Protein AF-A0A7S6S537-F1 (afdb_monomer_lite)

pLDDT: mean 86.99, std 14.34, range [45.34, 98.25]

Radius of gyration: 22.23 Å; chains: 1; bounding box: 44×42×76 Å

Secondary structure (DSSP, 8-state):
----PPPTT-HHHHHHHHHHHHHHHHHHHHHHHTHHHHHHHHHHHH----HHHHHHHHHHHHHHHHHHHHHHHHTTTHHHHHHHHHHHHHHHHHHHHHHHH-TTS-SS-S-SSS-GGGHHHH-SHHHHHHHHHHHHHHHHHHHHHHHHHHHHHHHHHHHHHHHH-TT-------

Structure (mmCIF, N/CA/C/O backbone):
data_AF-A0A7S6S537-F1
#
_entry.id   AF-A0A7S6S537-F1
#
loop_
_atom_site.group_PDB
_atom_site.id
_atom_site.type_symbol
_atom_site.label_atom_id
_atom_site.label_alt_id
_atom_site.label_comp_id
_atom_site.label_asym_id
_atom_site.label_entity_id
_atom_site.label_seq_id
_atom_site.pdbx_PDB_ins_code
_atom_site.Cartn_x
_atom_site.Cartn_y
_atom_site.Cartn_z
_atom_site.occupancy
_atom_site.B_iso_or_equiv
_atom_site.auth_seq_id
_atom_site.auth_comp_id
_atom_site.auth_asym_id
_atom_site.auth_atom_id
_atom_site.pdbx_PDB_model_num
ATOM 1 N N . MET A 1 1 ? -0.652 -0.626 25.434 1.00 45.34 1 MET A N 1
ATOM 2 C CA . MET A 1 1 ? -1.350 -0.276 24.177 1.00 45.34 1 MET A CA 1
ATOM 3 C C . MET A 1 1 ? -2.641 -1.078 24.130 1.00 45.34 1 MET A C 1
ATOM 5 O O . MET A 1 1 ? -2.581 -2.272 23.880 1.00 45.34 1 MET A O 1
ATOM 9 N N . HIS A 1 2 ? -3.787 -0.474 24.449 1.00 46.62 2 HIS A N 1
ATOM 10 C CA . HIS A 1 2 ? -5.070 -1.168 24.318 1.00 46.62 2 HIS A CA 1
ATOM 11 C C . HIS A 1 2 ? -5.365 -1.379 22.831 1.00 46.62 2 HIS A C 1
ATOM 13 O O . HIS A 1 2 ? -5.487 -0.414 22.074 1.00 46.62 2 HIS A O 1
ATOM 19 N N . HIS A 1 3 ? -5.431 -2.641 22.403 1.00 48.91 3 HIS A N 1
ATOM 20 C CA . HIS A 1 3 ? -5.932 -3.020 21.089 1.00 48.91 3 HIS A CA 1
ATOM 21 C C . HIS A 1 3 ? -7.423 -2.681 21.039 1.00 48.91 3 HIS A C 1
ATOM 23 O O . HIS A 1 3 ? -8.268 -3.516 21.346 1.00 48.91 3 HIS A O 1
ATOM 29 N N . ALA A 1 4 ? -7.749 -1.438 20.682 1.00 51.81 4 ALA A N 1
ATOM 30 C CA . ALA A 1 4 ? -9.099 -1.045 20.308 1.00 51.81 4 ALA A CA 1
ATOM 31 C C . ALA A 1 4 ? -9.429 -1.731 18.975 1.00 51.81 4 ALA A C 1
ATOM 33 O O . ALA A 1 4 ? -9.308 -1.141 17.898 1.00 51.81 4 ALA A O 1
ATOM 34 N N . ALA A 1 5 ? -9.752 -3.023 19.047 1.00 55.06 5 ALA A N 1
ATOM 35 C CA . ALA A 1 5 ? -10.401 -3.731 17.965 1.00 55.06 5 ALA A CA 1
ATOM 36 C C . ALA A 1 5 ? -11.671 -2.940 17.636 1.00 55.06 5 ALA A C 1
ATOM 38 O O . ALA A 1 5 ? -12.461 -2.638 18.531 1.00 55.06 5 ALA A O 1
ATOM 39 N N . LEU A 1 6 ? -11.833 -2.541 16.372 1.00 56.31 6 LEU A N 1
ATOM 40 C CA . LEU A 1 6 ? -13.059 -1.889 15.922 1.00 56.31 6 LEU A CA 1
ATOM 41 C C . LEU A 1 6 ? -14.236 -2.757 16.372 1.00 56.31 6 LEU A C 1
ATOM 43 O O . LEU A 1 6 ? -14.326 -3.920 15.977 1.00 56.31 6 LEU A O 1
ATOM 47 N N . SER A 1 7 ? -15.115 -2.202 17.210 1.00 56.69 7 SER A N 1
ATOM 48 C CA . SER A 1 7 ? -16.352 -2.877 17.592 1.00 56.69 7 SER A CA 1
ATOM 49 C C . SER A 1 7 ? -17.053 -3.359 16.311 1.00 56.69 7 SER A C 1
ATOM 51 O O . SER A 1 7 ? -17.220 -2.547 15.392 1.00 56.69 7 SER A O 1
ATOM 53 N N . PRO A 1 8 ? -17.489 -4.632 16.222 1.00 57.50 8 PRO A N 1
ATOM 54 C CA . PRO A 1 8 ? -18.123 -5.203 15.025 1.00 57.50 8 PRO A CA 1
ATOM 55 C C . PRO A 1 8 ? -19.410 -4.480 14.580 1.00 57.50 8 PRO A C 1
ATOM 57 O O . PRO A 1 8 ? -20.003 -4.835 13.570 1.00 57.50 8 PRO A O 1
ATOM 60 N N . ARG A 1 9 ? -19.839 -3.436 15.300 1.00 60.16 9 ARG A N 1
ATOM 61 C CA . ARG A 1 9 ? -21.037 -2.637 15.030 1.00 60.16 9 ARG A CA 1
ATOM 62 C C . ARG A 1 9 ? -20.937 -1.711 13.811 1.00 60.16 9 ARG A C 1
ATOM 64 O O . ARG A 1 9 ? -21.974 -1.265 13.338 1.00 60.16 9 ARG A O 1
ATOM 71 N N . ASN A 1 10 ? -19.743 -1.431 13.276 1.00 78.12 10 ASN A N 1
ATOM 72 C CA . ASN A 1 10 ? -19.585 -0.548 12.109 1.00 78.12 10 ASN A CA 1
ATOM 73 C C . ASN A 1 10 ? -19.170 -1.316 10.851 1.00 78.12 10 ASN A C 1
ATOM 75 O O . ASN A 1 10 ? -18.013 -1.250 10.420 1.00 78.12 10 ASN A O 1
ATOM 79 N N . SER A 1 11 ? -20.140 -1.997 10.236 1.00 86.06 11 SER A N 1
ATOM 80 C CA . SER A 1 11 ? -19.962 -2.803 9.021 1.00 86.06 11 SER A CA 1
ATOM 81 C C . SER A 1 11 ? -19.236 -2.045 7.906 1.00 86.06 11 SER A C 1
ATOM 83 O O . SER A 1 11 ? -18.350 -2.602 7.268 1.00 86.06 11 SER A O 1
ATOM 85 N N . THR A 1 12 ? -19.509 -0.748 7.724 1.00 91.88 12 THR A N 1
ATOM 86 C CA . THR A 1 12 ? -18.850 0.074 6.695 1.00 91.88 12 THR A CA 1
ATOM 87 C C . THR A 1 12 ? -17.339 0.182 6.899 1.00 91.88 12 THR A C 1
ATOM 89 O O . THR A 1 12 ? -16.580 0.011 5.951 1.00 91.88 12 THR A O 1
ATOM 92 N N . ALA A 1 13 ? -16.873 0.429 8.128 1.00 91.81 13 ALA A N 1
ATOM 93 C CA . ALA A 1 13 ? -15.441 0.561 8.402 1.00 91.81 13 ALA A CA 1
ATOM 94 C C . ALA A 1 13 ? -14.707 -0.772 8.192 1.00 91.81 13 ALA A C 1
ATOM 96 O O . ALA A 1 13 ? -13.594 -0.796 7.666 1.00 91.81 13 ALA A O 1
ATOM 97 N N . VAL A 1 14 ? -15.354 -1.885 8.556 1.00 92.31 14 VAL A N 1
ATOM 98 C CA . VAL A 1 14 ? -14.837 -3.234 8.304 1.00 92.31 14 VAL A CA 1
ATOM 99 C C . VAL A 1 14 ? -14.749 -3.506 6.805 1.00 92.31 14 VAL A C 1
ATOM 101 O O . VAL A 1 14 ? -13.691 -3.922 6.346 1.00 92.31 14 VAL A O 1
ATOM 104 N N . VAL A 1 15 ? -15.801 -3.209 6.037 1.00 95.00 15 VAL A N 1
ATOM 105 C CA . VAL A 1 15 ? -15.823 -3.407 4.579 1.00 95.00 15 VAL A CA 1
ATOM 106 C C . VAL A 1 15 ? -14.737 -2.583 3.889 1.00 95.00 15 VAL A C 1
ATOM 108 O O . VAL A 1 15 ? -13.966 -3.142 3.115 1.00 95.00 15 VAL A O 1
ATOM 111 N N . VAL A 1 16 ? -14.613 -1.288 4.200 1.00 95.62 16 VAL A N 1
ATOM 112 C CA . VAL A 1 16 ? -13.583 -0.420 3.594 1.00 95.62 16 VAL A CA 1
ATOM 113 C C . VAL A 1 16 ? -12.178 -0.917 3.933 1.00 95.62 16 VAL A C 1
ATOM 115 O O . VAL A 1 16 ? -11.316 -0.983 3.061 1.00 95.62 16 VAL A O 1
ATOM 118 N N . ARG A 1 17 ? -11.944 -1.319 5.186 1.00 95.62 17 ARG A N 1
ATOM 119 C CA . ARG A 1 17 ? -10.663 -1.887 5.619 1.00 95.62 17 ARG A CA 1
ATOM 120 C C . ARG A 1 17 ? -10.346 -3.189 4.882 1.00 95.62 17 ARG A C 1
ATOM 122 O O . ARG A 1 17 ? -9.223 -3.353 4.412 1.00 95.62 17 ARG A O 1
ATOM 129 N N . CYS A 1 18 ? -11.319 -4.092 4.764 1.00 95.81 18 CYS A N 1
ATOM 130 C CA . CYS A 1 18 ? -11.149 -5.347 4.039 1.00 95.81 18 CYS A CA 1
ATOM 131 C C . CYS A 1 18 ? -10.877 -5.106 2.550 1.00 95.81 18 CYS A C 1
ATOM 133 O O . CYS A 1 18 ? -9.992 -5.742 1.988 1.00 95.81 18 CYS A O 1
ATOM 135 N N . ALA A 1 19 ? -11.576 -4.149 1.934 1.00 95.75 19 ALA A N 1
ATOM 136 C CA . ALA A 1 19 ? -11.348 -3.757 0.548 1.00 95.75 19 ALA A CA 1
ATOM 137 C C . ALA A 1 19 ? -9.931 -3.195 0.340 1.00 95.75 19 ALA A C 1
ATOM 139 O O . ALA A 1 19 ? -9.239 -3.628 -0.578 1.00 95.75 19 ALA A O 1
ATOM 140 N N . LEU A 1 20 ? -9.462 -2.298 1.219 1.00 96.44 20 LEU A N 1
ATOM 141 C CA . LEU A 1 20 ? -8.080 -1.801 1.186 1.00 96.44 20 LEU A CA 1
ATOM 142 C C . LEU A 1 20 ? -7.069 -2.948 1.309 1.00 96.44 20 LEU A C 1
ATOM 144 O O . LEU A 1 20 ? -6.145 -3.035 0.505 1.00 96.44 20 LEU A O 1
ATOM 148 N N . GLY A 1 21 ? -7.266 -3.848 2.278 1.00 96.81 21 GLY A N 1
ATOM 149 C CA . GLY A 1 21 ? -6.392 -5.005 2.472 1.00 96.81 21 GLY A CA 1
ATOM 150 C C . GLY A 1 21 ? -6.338 -5.913 1.241 1.00 96.81 21 GLY A C 1
ATOM 151 O O . GLY A 1 21 ? -5.253 -6.273 0.788 1.00 96.81 21 GLY A O 1
ATOM 152 N N . ALA A 1 22 ? -7.493 -6.218 0.646 1.00 95.88 22 ALA A N 1
ATOM 153 C CA . ALA A 1 22 ? -7.586 -7.029 -0.565 1.00 95.88 22 ALA A CA 1
ATOM 154 C C . ALA A 1 22 ? -6.867 -6.380 -1.758 1.00 95.88 22 ALA A C 1
ATOM 156 O O . ALA A 1 22 ? -6.130 -7.063 -2.465 1.00 95.88 22 ALA A O 1
ATOM 157 N N . VAL A 1 23 ? -7.018 -5.066 -1.955 1.00 94.25 23 VAL A N 1
ATOM 158 C CA . VAL A 1 23 ? -6.324 -4.343 -3.034 1.00 94.25 23 VAL A CA 1
ATOM 159 C C . VAL A 1 23 ? -4.805 -4.431 -2.876 1.00 94.25 23 VAL A C 1
ATOM 161 O O . VAL A 1 23 ? -4.115 -4.686 -3.859 1.00 94.25 23 VAL A O 1
ATOM 164 N N . PHE A 1 24 ? -4.278 -4.285 -1.658 1.00 95.62 24 PHE A N 1
ATOM 165 C CA . PHE A 1 24 ? -2.841 -4.423 -1.396 1.00 95.62 24 PHE A CA 1
ATOM 166 C C . PHE A 1 24 ? -2.329 -5.851 -1.609 1.00 95.62 24 PHE A C 1
ATOM 168 O O . PHE A 1 24 ? -1.257 -6.034 -2.184 1.00 95.62 24 PHE A O 1
ATOM 175 N N . LEU A 1 25 ? -3.105 -6.865 -1.212 1.00 95.88 25 LEU A N 1
ATOM 176 C CA . LEU A 1 25 ? -2.768 -8.265 -1.488 1.00 95.88 25 LEU A CA 1
ATOM 177 C C . LEU A 1 25 ? -2.704 -8.543 -2.987 1.00 95.88 25 LEU A C 1
ATOM 179 O O . LEU A 1 25 ? -1.733 -9.137 -3.454 1.00 95.88 25 LEU A O 1
ATOM 183 N N . VAL A 1 26 ? -3.711 -8.096 -3.741 1.00 92.88 26 VAL A N 1
ATOM 184 C CA . VAL A 1 26 ? -3.743 -8.259 -5.198 1.00 92.88 26 VAL A CA 1
ATOM 185 C C . VAL A 1 26 ? -2.565 -7.520 -5.830 1.00 92.88 26 VAL A C 1
ATOM 187 O O . VAL A 1 26 ? -1.811 -8.131 -6.580 1.00 92.88 26 VAL A O 1
ATOM 190 N N . ALA A 1 27 ? -2.337 -6.255 -5.469 1.00 91.56 27 ALA A N 1
ATOM 191 C CA . ALA A 1 27 ? -1.249 -5.450 -6.021 1.00 91.56 27 ALA A CA 1
ATOM 192 C C . ALA A 1 27 ? 0.141 -6.049 -5.746 1.00 91.56 27 ALA A C 1
ATOM 194 O O . ALA A 1 27 ? 0.972 -6.079 -6.655 1.00 91.56 27 ALA A O 1
ATOM 195 N N . GLY A 1 28 ? 0.386 -6.548 -4.530 1.00 94.19 28 GLY A N 1
ATOM 196 C CA . GLY A 1 28 ? 1.643 -7.215 -4.185 1.00 94.19 28 GLY A CA 1
ATOM 197 C C . GLY A 1 28 ? 1.809 -8.549 -4.914 1.00 94.19 28 GLY A C 1
ATOM 198 O O . GLY A 1 28 ? 2.898 -8.867 -5.390 1.00 94.19 28 GLY A O 1
ATOM 199 N N . THR A 1 29 ? 0.721 -9.310 -5.065 1.00 93.31 29 THR A N 1
ATOM 200 C CA . THR A 1 29 ? 0.708 -10.589 -5.796 1.00 93.31 29 THR A CA 1
ATOM 201 C C . THR A 1 29 ? 0.997 -10.396 -7.280 1.00 93.31 29 THR A C 1
ATOM 203 O O . THR A 1 29 ? 1.822 -11.112 -7.840 1.00 93.31 29 THR A O 1
ATOM 206 N N . GLU A 1 30 ? 0.384 -9.399 -7.918 1.00 89.75 30 GLU A N 1
ATOM 207 C CA . GLU A 1 30 ? 0.652 -9.079 -9.322 1.00 89.75 30 GLU A CA 1
ATOM 208 C C . GLU A 1 30 ? 2.122 -8.715 -9.561 1.00 89.75 30 GLU A C 1
ATOM 210 O O . GLU A 1 30 ? 2.725 -9.218 -10.511 1.00 89.75 30 GLU A O 1
ATOM 215 N N . LYS A 1 31 ? 2.723 -7.907 -8.677 1.00 90.19 31 LYS A N 1
ATOM 216 C CA . LYS A 1 31 ? 4.153 -7.571 -8.767 1.00 90.19 31 LYS A CA 1
ATOM 217 C C . LYS A 1 31 ? 5.052 -8.785 -8.541 1.00 90.19 31 LYS A C 1
ATOM 219 O O . LYS A 1 31 ? 6.093 -8.890 -9.181 1.00 90.19 31 LYS A O 1
ATOM 224 N N . ALA A 1 32 ? 4.656 -9.705 -7.662 1.00 93.12 32 ALA A N 1
ATOM 225 C CA . ALA A 1 32 ? 5.398 -10.940 -7.433 1.00 93.12 32 ALA A CA 1
ATOM 226 C C . ALA A 1 32 ? 5.370 -11.868 -8.663 1.00 93.12 32 ALA A C 1
ATOM 228 O O . ALA A 1 32 ? 6.381 -12.495 -8.971 1.00 93.12 32 ALA A O 1
ATOM 229 N N . PHE A 1 33 ? 4.247 -11.924 -9.390 1.00 91.75 33 PHE A N 1
ATOM 230 C CA . PHE A 1 33 ? 4.129 -12.712 -10.624 1.00 91.75 33 PHE A CA 1
ATOM 231 C C . PHE A 1 33 ? 4.904 -12.115 -11.805 1.00 91.75 33 PHE A C 1
ATOM 233 O O . PHE A 1 33 ? 5.436 -12.868 -12.617 1.00 91.75 33 PHE A O 1
ATOM 240 N N . ASP A 1 34 ? 4.992 -10.787 -11.903 1.00 90.00 34 ASP A N 1
ATOM 241 C CA . ASP A 1 34 ? 5.773 -10.088 -12.933 1.00 90.00 34 ASP A CA 1
ATOM 242 C C . ASP A 1 34 ? 6.940 -9.304 -12.323 1.00 90.00 34 ASP A C 1
ATOM 244 O O . ASP A 1 34 ? 7.107 -8.093 -12.513 1.00 90.00 34 ASP A O 1
ATOM 248 N N . LEU A 1 35 ? 7.773 -10.023 -11.568 1.00 91.94 35 LEU A N 1
ATOM 249 C CA . LEU A 1 35 ? 8.898 -9.420 -10.860 1.00 91.94 35 LEU A CA 1
ATOM 250 C C . LEU A 1 35 ? 9.890 -8.761 -11.830 1.00 91.94 35 LEU A C 1
ATOM 252 O O . LEU A 1 35 ? 10.476 -7.734 -11.505 1.00 91.94 35 LEU A O 1
ATOM 256 N N . GLN A 1 36 ? 10.039 -9.305 -13.041 1.00 92.25 36 GLN A N 1
ATOM 257 C CA . GLN A 1 36 ? 10.892 -8.740 -14.089 1.00 92.25 36 GLN A CA 1
ATOM 258 C C . GLN A 1 36 ? 10.344 -7.414 -14.648 1.00 92.25 36 GLN A C 1
ATOM 260 O O . GLN A 1 36 ? 11.098 -6.453 -14.841 1.00 92.25 36 GLN A O 1
ATOM 265 N N . GLY A 1 37 ? 9.035 -7.326 -14.903 1.00 89.88 37 GLY A N 1
ATOM 266 C CA . GLY A 1 37 ? 8.405 -6.064 -15.288 1.00 89.88 37 GLY A CA 1
ATOM 267 C C . GLY A 1 37 ? 8.588 -5.002 -14.203 1.00 89.88 37 GLY A C 1
ATOM 268 O O . GLY A 1 37 ? 8.952 -3.859 -14.495 1.00 89.88 37 GLY A O 1
ATOM 269 N N . PHE A 1 38 ? 8.436 -5.392 -12.936 1.00 91.75 38 PHE A N 1
ATOM 270 C CA . PHE A 1 38 ? 8.616 -4.476 -11.814 1.00 91.75 38 PHE A CA 1
ATOM 271 C C . PHE A 1 38 ? 10.080 -4.045 -11.612 1.00 91.75 38 PHE A C 1
ATOM 273 O O . PHE A 1 38 ? 10.345 -2.861 -11.390 1.00 91.75 38 PHE A O 1
ATOM 280 N N . THR A 1 39 ? 11.056 -4.944 -11.773 1.00 94.19 39 THR A N 1
ATOM 281 C CA . THR A 1 39 ? 12.483 -4.576 -11.705 1.00 94.19 39 THR A CA 1
ATOM 282 C C . THR A 1 39 ? 12.893 -3.641 -12.838 1.00 94.19 39 THR A C 1
ATOM 284 O O . THR A 1 39 ? 13.767 -2.804 -12.626 1.00 94.19 39 THR A O 1
ATOM 287 N N . THR A 1 40 ? 12.237 -3.692 -14.001 1.00 93.06 40 THR A N 1
ATOM 288 C CA . THR A 1 40 ? 12.451 -2.719 -15.090 1.00 93.06 40 THR A CA 1
ATOM 289 C C . THR A 1 40 ? 12.060 -1.303 -14.654 1.00 93.06 40 THR A C 1
ATOM 291 O O . THR A 1 40 ? 12.819 -0.358 -14.868 1.00 93.06 40 THR A O 1
ATOM 294 N N . VAL A 1 41 ? 10.922 -1.156 -13.964 1.00 92.56 41 VAL A N 1
ATOM 295 C CA . VAL A 1 41 ? 10.498 0.129 -13.380 1.00 92.56 41 VAL A CA 1
ATOM 296 C C . VAL A 1 41 ? 11.494 0.601 -12.321 1.00 92.56 41 VAL A C 1
ATOM 298 O O . VAL A 1 41 ? 11.884 1.766 -12.330 1.00 92.56 41 VAL A O 1
ATOM 301 N N . LEU A 1 42 ? 11.960 -0.294 -11.445 1.00 94.62 42 LEU A N 1
ATOM 302 C CA . LEU A 1 42 ? 12.958 0.053 -10.426 1.00 94.62 42 LEU A CA 1
ATOM 303 C C . LEU A 1 42 ? 14.318 0.421 -11.028 1.00 94.62 42 LEU A C 1
ATOM 305 O O . LEU A 1 42 ? 14.979 1.325 -10.523 1.00 94.62 42 LEU A O 1
ATOM 309 N N . THR A 1 43 ? 14.727 -0.242 -12.109 1.00 95.69 43 THR A N 1
ATOM 310 C CA . THR A 1 43 ? 15.960 0.073 -12.848 1.00 95.69 43 THR A CA 1
ATOM 311 C C . THR A 1 43 ? 15.888 1.488 -13.403 1.00 95.69 43 THR A C 1
ATOM 313 O O . THR A 1 43 ? 16.817 2.266 -13.201 1.00 95.69 43 THR A O 1
ATOM 316 N N . TRP A 1 44 ? 14.768 1.842 -14.041 1.00 95.25 44 TRP A N 1
ATOM 317 C CA . TRP A 1 44 ? 14.526 3.198 -14.535 1.00 95.25 44 TRP A CA 1
ATOM 318 C C . TRP A 1 44 ? 14.508 4.225 -13.390 1.00 95.25 44 TRP A C 1
ATOM 320 O O . TRP A 1 44 ? 15.193 5.238 -13.471 1.00 95.25 44 TRP A O 1
ATOM 330 N N . LEU A 1 45 ? 13.809 3.931 -12.289 1.00 95.00 45 LEU A N 1
ATOM 331 C CA . LEU A 1 45 ? 13.656 4.855 -11.161 1.00 95.00 45 LEU A CA 1
ATOM 332 C C . LEU A 1 45 ? 14.969 5.119 -10.405 1.00 95.00 45 LEU A C 1
ATOM 334 O O . LEU A 1 45 ? 15.199 6.227 -9.930 1.00 95.00 45 LEU A O 1
ATOM 338 N N . THR A 1 46 ? 15.806 4.093 -10.234 1.00 95.38 46 THR A N 1
ATOM 339 C CA . THR A 1 46 ? 17.012 4.162 -9.386 1.00 95.38 46 THR A CA 1
ATOM 340 C C . THR A 1 46 ? 18.306 4.347 -10.175 1.00 95.38 46 THR A C 1
ATOM 342 O O . THR A 1 46 ? 19.326 4.726 -9.600 1.00 95.38 46 THR A O 1
ATOM 345 N N . GLY A 1 47 ? 18.308 4.016 -11.470 1.00 94.94 47 GLY A N 1
ATOM 346 C CA . GLY A 1 47 ? 19.517 3.922 -12.292 1.00 94.94 47 GLY A CA 1
ATOM 347 C C . GLY A 1 47 ? 20.454 2.770 -11.904 1.00 94.94 47 GLY A C 1
ATOM 348 O O . GLY A 1 47 ? 21.556 2.660 -12.451 1.00 94.94 47 GLY A O 1
ATOM 349 N N . TRP A 1 48 ? 20.065 1.911 -10.955 1.00 95.75 48 TRP A N 1
ATOM 350 C CA . TRP A 1 48 ? 20.903 0.808 -10.496 1.00 95.75 48 TRP A CA 1
ATOM 351 C C . TRP A 1 48 ? 21.024 -0.263 -11.574 1.00 95.75 48 TRP A C 1
ATOM 353 O O . TRP A 1 48 ? 20.044 -0.650 -12.196 1.00 95.75 48 TRP A O 1
ATOM 363 N N . LYS A 1 49 ? 22.239 -0.785 -11.761 1.00 93.50 49 LYS A N 1
ATOM 364 C CA . LYS A 1 49 ? 22.521 -1.843 -12.746 1.00 93.50 49 LYS A CA 1
ATOM 365 C C . LYS A 1 49 ? 22.737 -3.219 -12.125 1.00 93.50 49 LYS A C 1
ATOM 367 O O . LYS A 1 49 ? 22.905 -4.182 -12.859 1.00 93.50 49 LYS A O 1
ATOM 372 N N . SER A 1 50 ? 22.762 -3.320 -10.793 1.00 95.94 50 SER A N 1
ATOM 373 C CA . SER A 1 50 ? 22.957 -4.590 -10.087 1.00 95.94 50 SER A CA 1
ATOM 374 C C . SER A 1 50 ? 21.647 -5.382 -10.061 1.00 95.94 50 SER A C 1
ATOM 376 O O . SER A 1 50 ? 20.731 -4.992 -9.327 1.00 95.94 50 SER A O 1
ATOM 378 N N . PRO A 1 51 ? 21.531 -6.503 -10.803 1.00 93.00 51 PRO A N 1
ATOM 379 C CA . PRO A 1 51 ? 20.283 -7.254 -10.862 1.00 93.00 51 PRO A CA 1
ATOM 380 C C . PRO A 1 51 ? 19.895 -7.787 -9.481 1.00 93.00 51 PRO A C 1
ATOM 382 O O . PRO A 1 51 ? 18.747 -7.655 -9.073 1.00 93.00 51 PRO A O 1
ATOM 385 N N . GLY A 1 52 ? 20.860 -8.306 -8.713 1.00 95.50 52 GLY A N 1
ATOM 386 C CA . GLY A 1 52 ? 20.602 -8.854 -7.378 1.00 95.50 52 GLY A CA 1
ATOM 387 C C . GLY A 1 52 ? 20.019 -7.823 -6.405 1.00 95.50 52 GLY A C 1
ATOM 388 O O . GLY A 1 52 ? 19.083 -8.136 -5.666 1.00 95.50 52 GLY A O 1
ATOM 389 N N . ALA A 1 53 ? 20.510 -6.578 -6.443 1.00 95.88 53 ALA A N 1
ATOM 390 C CA . ALA A 1 53 ? 19.983 -5.501 -5.604 1.00 95.88 53 ALA A CA 1
ATOM 391 C C . ALA A 1 53 ? 18.550 -5.119 -6.007 1.00 95.88 53 ALA A C 1
ATOM 393 O O . ALA A 1 53 ? 17.684 -4.969 -5.146 1.00 95.88 53 ALA A O 1
ATOM 394 N N . LEU A 1 54 ? 18.283 -5.027 -7.313 1.00 95.88 54 LEU A N 1
ATOM 395 C CA . LEU A 1 54 ? 16.958 -4.714 -7.847 1.00 95.88 54 LEU A CA 1
ATOM 396 C C . LEU A 1 54 ? 15.931 -5.808 -7.534 1.00 95.88 54 LEU A C 1
ATOM 398 O O . LEU A 1 54 ? 14.830 -5.486 -7.098 1.00 95.88 54 LEU A O 1
ATOM 402 N N . TYR A 1 55 ? 16.284 -7.086 -7.700 1.00 95.88 55 TYR A N 1
ATOM 403 C CA . TYR A 1 55 ? 15.405 -8.209 -7.350 1.00 95.88 55 TYR A CA 1
ATOM 404 C C . TYR A 1 55 ? 15.113 -8.257 -5.848 1.00 95.88 55 TYR A C 1
ATOM 406 O O . TYR A 1 55 ? 13.969 -8.486 -5.450 1.00 95.88 55 TYR A O 1
ATOM 414 N N . SER A 1 56 ? 16.116 -7.986 -5.008 1.00 97.25 56 SER A N 1
ATOM 415 C CA . SER A 1 56 ? 15.936 -7.919 -3.552 1.00 97.25 56 SER A CA 1
ATOM 416 C C . SER A 1 56 ? 15.000 -6.775 -3.156 1.00 97.25 56 SER A C 1
ATOM 418 O O . SER A 1 56 ? 14.075 -6.974 -2.365 1.00 97.25 56 SER A O 1
ATOM 420 N N . LEU A 1 57 ? 15.182 -5.591 -3.751 1.00 96.31 57 LEU A N 1
ATOM 421 C CA . LEU A 1 57 ? 14.309 -4.440 -3.529 1.00 96.31 57 LEU A CA 1
ATOM 422 C C . LEU A 1 57 ? 12.878 -4.717 -4.011 1.00 96.31 57 LEU A C 1
ATOM 424 O O . LEU A 1 57 ? 11.929 -4.494 -3.262 1.00 96.31 57 LEU A O 1
ATOM 428 N N . ALA A 1 58 ? 12.724 -5.259 -5.221 1.00 95.38 58 ALA A N 1
ATOM 429 C CA . ALA A 1 58 ? 11.432 -5.635 -5.789 1.00 95.38 58 ALA A CA 1
ATOM 430 C C . ALA A 1 58 ? 10.679 -6.606 -4.872 1.00 95.38 58 ALA A C 1
ATOM 432 O O . ALA A 1 58 ? 9.527 -6.359 -4.517 1.00 95.38 58 ALA A O 1
ATOM 433 N N . THR A 1 59 ? 11.357 -7.664 -4.425 1.00 96.56 59 THR A N 1
ATOM 434 C CA . THR A 1 59 ? 10.790 -8.678 -3.525 1.00 96.56 59 THR A CA 1
ATOM 435 C C . THR A 1 59 ? 10.395 -8.069 -2.184 1.00 96.56 59 THR A C 1
ATOM 437 O O . THR A 1 59 ? 9.320 -8.363 -1.666 1.00 96.56 59 THR A O 1
ATOM 440 N N . THR A 1 60 ? 11.221 -7.168 -1.646 1.00 97.75 60 THR A N 1
ATOM 441 C CA . THR A 1 60 ? 10.938 -6.472 -0.381 1.00 97.75 60 THR A CA 1
ATOM 442 C C . THR A 1 60 ? 9.687 -5.607 -0.490 1.00 97.75 60 THR A C 1
ATOM 444 O O . THR A 1 60 ? 8.839 -5.641 0.398 1.00 97.75 60 THR A O 1
ATOM 447 N N . ILE A 1 61 ? 9.531 -4.868 -1.592 1.00 96.50 61 ILE A N 1
ATOM 448 C CA . ILE A 1 61 ? 8.340 -4.045 -1.836 1.00 96.50 61 ILE A CA 1
ATOM 449 C C . ILE A 1 61 ? 7.091 -4.926 -1.995 1.00 96.50 61 ILE A C 1
ATOM 451 O O . ILE A 1 61 ? 6.058 -4.617 -1.404 1.00 96.50 61 ILE A O 1
ATOM 455 N N . CYS A 1 62 ? 7.182 -6.044 -2.726 1.00 96.06 62 CYS A N 1
ATOM 456 C CA . CYS A 1 62 ? 6.067 -6.992 -2.862 1.00 96.06 62 CYS A CA 1
ATOM 457 C C . CYS A 1 62 ? 5.658 -7.566 -1.499 1.00 96.06 62 CYS A C 1
ATOM 459 O O . CYS A 1 62 ? 4.480 -7.552 -1.140 1.00 96.06 62 CYS A O 1
ATOM 461 N N . ALA A 1 63 ? 6.638 -8.021 -0.712 1.00 97.56 63 ALA A N 1
ATOM 462 C CA . ALA A 1 63 ? 6.413 -8.547 0.628 1.00 97.56 63 ALA A CA 1
ATOM 463 C C . ALA A 1 63 ? 5.806 -7.485 1.555 1.00 97.56 63 ALA A C 1
ATOM 465 O O . ALA A 1 63 ? 4.906 -7.796 2.335 1.00 97.56 63 ALA A O 1
ATOM 466 N N . TRP A 1 64 ? 6.247 -6.229 1.449 1.00 97.81 64 TRP A N 1
ATOM 467 C CA . TRP A 1 64 ? 5.686 -5.104 2.195 1.00 97.81 64 TRP A CA 1
ATOM 468 C C . TRP A 1 64 ? 4.210 -4.863 1.863 1.00 97.81 64 TRP A C 1
ATOM 470 O O . TRP A 1 64 ? 3.391 -4.779 2.778 1.00 97.81 64 TRP A O 1
ATOM 480 N N . GLU A 1 65 ? 3.843 -4.809 0.580 1.00 96.88 65 GLU A N 1
ATOM 481 C CA . GLU A 1 65 ? 2.446 -4.633 0.163 1.00 96.88 65 GLU A CA 1
ATOM 482 C C . GLU A 1 65 ? 1.561 -5.798 0.613 1.00 96.88 65 GLU A C 1
ATOM 484 O O . GLU A 1 65 ? 0.480 -5.574 1.160 1.00 96.88 65 GLU A O 1
ATOM 489 N N . MET A 1 66 ? 2.038 -7.037 0.459 1.00 97.25 66 MET A N 1
ATOM 490 C CA . MET A 1 66 ? 1.321 -8.219 0.940 1.00 97.25 66 MET A CA 1
ATOM 491 C C . MET A 1 66 ? 1.143 -8.187 2.462 1.00 97.25 66 MET A C 1
ATOM 493 O O . MET A 1 66 ? 0.053 -8.456 2.966 1.00 97.25 66 MET A O 1
ATOM 497 N N . THR A 1 67 ? 2.191 -7.806 3.196 1.00 97.44 67 THR A N 1
ATOM 498 C CA . THR A 1 67 ? 2.152 -7.671 4.657 1.00 97.44 67 THR A CA 1
ATOM 499 C C . THR A 1 67 ? 1.122 -6.623 5.065 1.00 97.44 67 THR A C 1
ATOM 501 O O . THR A 1 67 ? 0.248 -6.920 5.878 1.00 97.44 67 THR A O 1
ATOM 504 N N . LEU A 1 68 ? 1.148 -5.430 4.459 1.00 97.19 68 LEU A N 1
ATOM 505 C CA . LEU A 1 68 ? 0.120 -4.410 4.686 1.00 97.19 68 LEU A CA 1
ATOM 506 C C . LEU A 1 68 ? -1.283 -4.954 4.409 1.00 97.19 68 LEU A C 1
ATOM 508 O O . LEU A 1 68 ? -2.178 -4.755 5.228 1.00 97.19 68 LEU A O 1
ATOM 512 N N . GLY A 1 69 ? -1.459 -5.684 3.307 1.00 96.69 69 GLY A N 1
ATOM 513 C CA . GLY A 1 69 ? -2.711 -6.337 2.950 1.00 96.69 69 GLY A CA 1
ATOM 514 C C . GLY A 1 69 ? -3.233 -7.269 4.048 1.00 96.69 69 GLY A C 1
ATOM 515 O O . GLY A 1 69 ? -4.334 -7.058 4.558 1.00 96.69 69 GLY A O 1
ATOM 516 N N . VAL A 1 70 ? -2.428 -8.247 4.480 1.00 96.88 70 VAL A N 1
ATOM 517 C CA . VAL A 1 70 ? -2.797 -9.200 5.548 1.00 96.88 70 VAL A CA 1
ATOM 518 C C . VAL A 1 70 ? -3.114 -8.478 6.858 1.00 96.88 70 VAL A C 1
ATOM 520 O O . VAL A 1 70 ? -4.145 -8.731 7.482 1.00 96.88 70 VAL A O 1
ATOM 523 N N . PHE A 1 71 ? -2.253 -7.557 7.283 1.00 96.12 71 PHE A N 1
ATOM 524 C CA . PHE A 1 71 ? -2.425 -6.853 8.551 1.00 96.12 71 PHE A CA 1
ATOM 525 C C . PHE A 1 71 ? -3.642 -5.914 8.538 1.00 96.12 71 PHE A C 1
ATOM 527 O O . PHE A 1 71 ? -4.348 -5.789 9.544 1.00 96.12 71 PHE A O 1
ATOM 534 N N . LEU A 1 72 ? -3.966 -5.308 7.390 1.00 95.44 72 LEU A N 1
ATOM 535 C CA . LEU A 1 72 ? -5.217 -4.573 7.226 1.00 95.44 72 LEU A CA 1
ATOM 536 C C . LEU A 1 72 ? -6.427 -5.494 7.388 1.00 95.44 72 LEU A C 1
ATOM 538 O O . LEU A 1 72 ? -7.391 -5.065 8.016 1.00 95.44 72 LEU A O 1
ATOM 542 N N . LEU A 1 73 ? -6.381 -6.746 6.912 1.00 95.19 73 LEU A N 1
ATOM 543 C CA . LEU A 1 73 ? -7.469 -7.724 7.078 1.00 95.19 73 LEU A CA 1
ATOM 544 C C . LEU A 1 73 ? -7.655 -8.200 8.525 1.00 95.19 73 LEU A C 1
ATOM 546 O O . LEU A 1 73 ? -8.792 -8.450 8.933 1.00 95.19 73 LEU A O 1
ATOM 550 N N . THR A 1 74 ? -6.598 -8.251 9.338 1.00 92.50 74 THR A N 1
ATOM 551 C CA . THR A 1 74 ? -6.719 -8.609 10.766 1.00 92.50 74 THR A CA 1
ATOM 552 C C . THR A 1 74 ? -7.165 -7.431 11.634 1.00 92.50 74 THR A C 1
ATOM 554 O O . THR A 1 74 ? -7.835 -7.626 12.645 1.00 92.50 74 THR A O 1
ATOM 557 N N . GLY A 1 75 ? -6.841 -6.195 11.237 1.00 88.44 75 GLY A N 1
ATOM 558 C CA . GLY A 1 75 ? -7.210 -4.982 11.976 1.00 88.44 75 GLY A CA 1
ATOM 559 C C . GLY A 1 75 ? -6.335 -4.708 13.204 1.00 88.44 75 GLY A C 1
ATOM 560 O O . GLY A 1 75 ? -6.604 -3.766 13.953 1.00 88.44 75 GLY A O 1
ATOM 561 N N . ALA A 1 76 ? -5.270 -5.488 13.409 1.00 85.69 76 ALA A N 1
ATOM 562 C CA . ALA A 1 76 ? -4.261 -5.205 14.423 1.00 85.69 76 ALA A CA 1
ATOM 563 C C . ALA A 1 76 ? -3.491 -3.925 14.062 1.00 85.69 76 ALA A C 1
ATOM 565 O O . ALA A 1 76 ? -3.228 -3.686 12.895 1.00 85.69 76 ALA A O 1
ATOM 566 N N . LEU A 1 77 ? -3.121 -3.086 15.039 1.00 90.56 77 LEU A N 1
ATOM 567 C CA . LEU A 1 77 ? -2.324 -1.862 14.804 1.00 90.56 77 LEU A CA 1
ATOM 568 C C . LEU A 1 77 ? -2.895 -0.941 13.700 1.00 90.56 77 LEU A C 1
ATOM 570 O O . LEU A 1 77 ? -2.152 -0.262 12.990 1.00 90.56 77 LEU A O 1
ATOM 574 N N . LEU A 1 78 ? -4.228 -0.908 13.553 1.00 90.88 78 LEU A N 1
ATOM 575 C CA . LEU A 1 78 ? -4.905 -0.288 12.409 1.00 90.88 78 LEU A CA 1
ATOM 576 C C . LEU A 1 78 ? -4.461 1.156 12.148 1.00 90.88 78 LEU A C 1
ATOM 578 O O . LEU A 1 78 ? -4.270 1.542 11.003 1.00 90.88 78 LEU A O 1
ATOM 582 N N . ARG A 1 79 ? -4.235 1.953 13.198 1.00 94.06 79 ARG A N 1
ATOM 583 C CA . ARG A 1 79 ? -3.785 3.341 13.047 1.00 94.06 79 ARG A CA 1
ATOM 584 C C . ARG A 1 79 ? -2.430 3.420 12.340 1.00 94.06 79 ARG A C 1
ATOM 586 O O . ARG A 1 79 ? -2.276 4.224 11.424 1.00 94.06 79 ARG A O 1
ATOM 593 N N . GLN A 1 80 ? -1.456 2.624 12.781 1.00 96.38 80 GLN A N 1
ATOM 594 C CA . GLN A 1 80 ? -0.123 2.574 12.181 1.00 96.38 80 GLN A CA 1
ATOM 595 C C . GLN A 1 80 ? -0.197 2.045 10.747 1.00 96.38 80 GLN A C 1
ATOM 597 O O . GLN A 1 80 ? 0.400 2.638 9.852 1.00 96.38 80 GLN A O 1
ATOM 602 N N . LEU A 1 81 ? -0.989 0.996 10.515 1.00 95.88 81 LEU A N 1
ATOM 603 C CA . LEU A 1 81 ? -1.176 0.420 9.184 1.00 95.88 81 LEU A CA 1
ATOM 604 C C . LEU A 1 81 ? -1.834 1.389 8.205 1.00 95.88 81 LEU A C 1
ATOM 606 O O . LEU A 1 81 ? -1.409 1.461 7.059 1.00 95.88 81 LEU A O 1
ATOM 610 N N . LEU A 1 82 ? -2.835 2.163 8.631 1.00 96.88 82 LEU A N 1
ATOM 611 C CA . LEU A 1 82 ? -3.475 3.171 7.782 1.00 96.88 82 LEU A CA 1
ATOM 612 C C . LEU A 1 82 ? -2.501 4.296 7.419 1.00 96.88 82 LEU A C 1
ATOM 614 O O . LEU A 1 82 ? -2.483 4.734 6.274 1.00 96.88 82 LEU A O 1
ATOM 618 N N . ILE A 1 83 ? -1.653 4.731 8.359 1.00 97.94 83 ILE A N 1
ATOM 619 C CA . ILE A 1 83 ? -0.589 5.707 8.070 1.00 97.94 83 ILE A CA 1
ATOM 620 C C . ILE A 1 83 ? 0.407 5.122 7.061 1.00 97.94 83 ILE A C 1
ATOM 622 O O . ILE A 1 83 ? 0.717 5.776 6.068 1.00 97.94 83 ILE A O 1
ATOM 626 N N . ALA A 1 84 ? 0.859 3.884 7.276 1.00 97.75 84 ALA A N 1
ATOM 627 C CA . ALA A 1 84 ? 1.759 3.182 6.365 1.00 97.75 84 ALA A CA 1
ATOM 628 C C . ALA A 1 84 ? 1.138 2.977 4.971 1.00 97.75 84 ALA A C 1
ATOM 630 O O . ALA A 1 84 ? 1.814 3.149 3.959 1.00 97.75 84 ALA A O 1
ATOM 631 N N . THR A 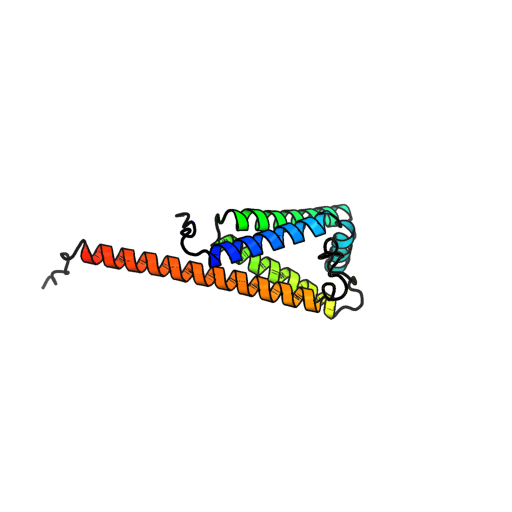1 85 ? -0.162 2.687 4.914 1.00 97.62 85 THR A N 1
ATOM 632 C CA . THR A 1 85 ? -0.953 2.566 3.682 1.00 97.62 85 THR A CA 1
ATOM 633 C C . THR A 1 85 ? -0.970 3.885 2.921 1.00 97.62 85 THR A C 1
ATOM 635 O O . THR A 1 85 ? -0.608 3.917 1.750 1.00 97.62 85 THR A O 1
ATOM 638 N N . ILE A 1 86 ? -1.323 4.991 3.588 1.00 98.25 86 ILE A N 1
ATOM 639 C CA . ILE A 1 86 ? -1.329 6.330 2.981 1.00 98.25 86 ILE A CA 1
ATOM 640 C C . ILE A 1 86 ? 0.072 6.693 2.479 1.00 98.25 86 ILE A C 1
ATOM 642 O O . ILE A 1 86 ? 0.211 7.128 1.341 1.00 98.25 86 ILE A O 1
ATOM 646 N N . ALA A 1 87 ? 1.113 6.472 3.287 1.00 98.12 87 ALA A N 1
ATOM 647 C CA . ALA A 1 87 ? 2.494 6.744 2.893 1.00 98.12 87 ALA A CA 1
ATOM 648 C C . ALA A 1 87 ? 2.920 5.919 1.667 1.00 98.12 87 ALA A C 1
ATOM 650 O O . ALA A 1 87 ? 3.509 6.465 0.737 1.00 98.12 87 ALA A O 1
ATOM 651 N N . THR A 1 88 ? 2.562 4.632 1.629 1.00 97.38 88 THR A N 1
ATOM 652 C CA . THR A 1 88 ? 2.853 3.740 0.496 1.00 97.38 88 THR A CA 1
ATOM 653 C C . THR A 1 88 ? 2.132 4.209 -0.772 1.00 97.38 88 THR A C 1
ATOM 655 O O . THR A 1 88 ? 2.756 4.338 -1.823 1.00 97.38 88 THR A O 1
ATOM 658 N N . LEU A 1 89 ? 0.842 4.551 -0.675 1.00 96.81 89 LEU A N 1
ATOM 659 C CA . LEU A 1 89 ? 0.064 5.081 -1.801 1.00 96.81 89 LEU A CA 1
ATOM 660 C C . LEU A 1 89 ? 0.622 6.412 -2.312 1.00 96.81 89 LEU A C 1
ATOM 662 O O . LEU A 1 89 ? 0.678 6.624 -3.522 1.00 96.81 89 LEU A O 1
ATOM 666 N N . LEU A 1 90 ? 1.058 7.301 -1.416 1.00 97.50 90 LEU A N 1
ATOM 667 C CA . LEU A 1 90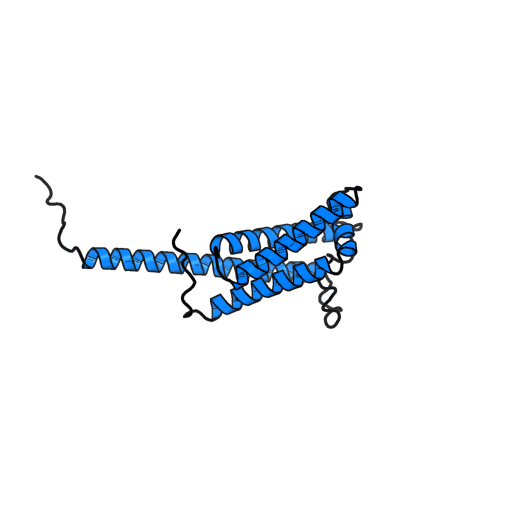 ? 1.695 8.562 -1.795 1.00 97.50 90 LEU A CA 1
ATOM 668 C C . LEU A 1 90 ? 3.034 8.324 -2.496 1.00 97.50 90 LEU A C 1
ATOM 670 O O . LEU A 1 90 ? 3.261 8.911 -3.550 1.00 97.50 90 LEU A O 1
ATOM 674 N N . ALA A 1 91 ? 3.881 7.432 -1.977 1.00 96.44 91 ALA A N 1
ATOM 675 C CA . ALA A 1 91 ? 5.157 7.089 -2.603 1.00 96.44 91 ALA A CA 1
ATOM 676 C C . ALA A 1 91 ? 4.964 6.557 -4.033 1.00 96.44 91 ALA A C 1
ATOM 678 O O . ALA A 1 91 ? 5.581 7.065 -4.970 1.00 96.44 91 ALA A O 1
ATOM 679 N N . PHE A 1 92 ? 4.040 5.611 -4.236 1.00 94.62 92 PHE A N 1
ATOM 680 C CA . PHE A 1 92 ? 3.719 5.122 -5.581 1.00 94.62 92 PHE A CA 1
ATOM 681 C C . PHE A 1 92 ? 3.082 6.188 -6.471 1.00 94.62 92 PHE A C 1
ATOM 683 O O . PHE A 1 92 ? 3.351 6.220 -7.669 1.00 94.62 92 PHE A O 1
ATOM 690 N N . SER A 1 93 ? 2.267 7.081 -5.909 1.00 95.81 93 SER A N 1
ATOM 691 C CA . SER A 1 93 ? 1.691 8.191 -6.673 1.00 95.81 93 SER A CA 1
ATOM 692 C C . SER A 1 93 ? 2.765 9.165 -7.149 1.00 95.81 93 SER A C 1
ATOM 694 O O . SER A 1 93 ? 2.723 9.591 -8.297 1.00 95.81 93 SER A O 1
ATOM 696 N N . ILE A 1 94 ? 3.765 9.465 -6.319 1.00 95.94 94 ILE A N 1
ATOM 697 C CA . ILE A 1 94 ? 4.912 10.287 -6.723 1.00 95.94 94 ILE A CA 1
ATOM 698 C C . ILE A 1 94 ? 5.662 9.614 -7.877 1.00 95.94 94 ILE A C 1
ATOM 700 O O . ILE A 1 94 ? 5.915 10.266 -8.885 1.00 95.94 94 ILE A O 1
ATOM 704 N N . ILE A 1 95 ? 5.941 8.309 -7.784 1.00 94.06 95 ILE A N 1
ATOM 705 C CA . ILE A 1 95 ? 6.593 7.557 -8.871 1.00 94.06 95 ILE A CA 1
ATOM 706 C C . ILE A 1 95 ? 5.769 7.643 -10.163 1.00 94.06 95 ILE A C 1
ATOM 708 O O . ILE A 1 95 ? 6.315 7.965 -11.214 1.00 94.06 95 ILE A O 1
ATOM 712 N N . LEU A 1 96 ? 4.452 7.418 -10.095 1.00 92.69 96 LEU A N 1
ATOM 713 C CA . LEU A 1 96 ? 3.560 7.514 -11.256 1.00 92.69 96 LEU A CA 1
ATOM 714 C C . LEU A 1 96 ? 3.533 8.920 -11.869 1.00 92.69 96 LEU A C 1
ATOM 716 O O . LEU A 1 96 ? 3.490 9.042 -13.092 1.00 92.69 96 LEU A O 1
ATOM 720 N N . ILE A 1 97 ? 3.568 9.967 -11.041 1.00 95.19 97 ILE A N 1
ATOM 721 C CA . ILE A 1 97 ? 3.662 11.357 -11.503 1.00 95.19 97 ILE A CA 1
ATOM 722 C C . ILE A 1 97 ? 4.986 11.572 -12.238 1.00 95.19 97 ILE A C 1
ATOM 724 O O . ILE A 1 97 ? 4.969 12.083 -13.351 1.00 95.19 97 ILE A O 1
ATOM 728 N N . VAL A 1 98 ? 6.120 11.134 -11.682 1.0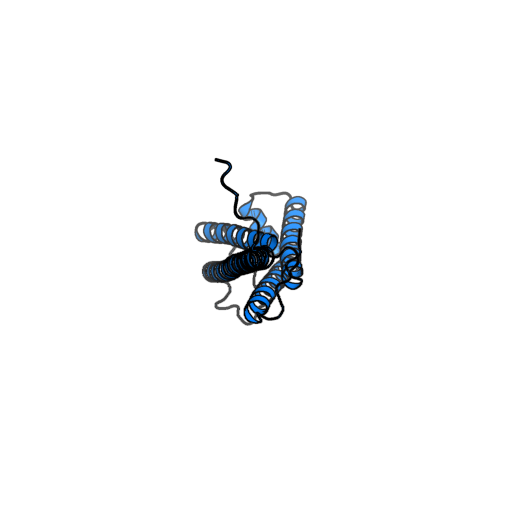0 95.00 98 VAL A N 1
ATOM 729 C CA . VAL A 1 98 ? 7.423 11.244 -12.365 1.00 95.00 98 VAL A CA 1
ATOM 730 C C . VAL A 1 98 ? 7.399 10.497 -13.703 1.00 95.00 98 VAL A C 1
ATOM 732 O O . VAL A 1 98 ? 7.804 11.052 -14.721 1.00 95.00 98 VAL A O 1
ATOM 735 N N . MET A 1 99 ? 6.828 9.289 -13.741 1.00 93.00 99 MET A N 1
ATOM 736 C CA . MET A 1 99 ? 6.668 8.509 -14.976 1.00 93.00 99 MET A CA 1
ATOM 737 C C . MET A 1 99 ? 5.765 9.177 -16.027 1.00 93.00 99 MET A C 1
ATOM 739 O O . MET A 1 99 ? 5.840 8.812 -17.196 1.00 93.00 99 MET A O 1
ATOM 743 N N . LEU A 1 100 ? 4.862 10.087 -15.641 1.00 92.69 100 LEU A N 1
ATOM 744 C CA . LEU A 1 100 ? 4.034 10.836 -16.596 1.00 92.69 100 LEU A CA 1
ATOM 745 C C . LEU A 1 100 ? 4.826 11.930 -17.318 1.00 92.69 100 LEU A C 1
ATOM 747 O O . LEU A 1 100 ? 4.461 12.291 -18.434 1.00 92.69 100 LEU A O 1
ATOM 751 N N . PHE A 1 101 ? 5.880 12.451 -16.690 1.00 94.44 101 PHE A N 1
ATOM 752 C CA . PHE A 1 101 ? 6.694 13.540 -17.233 1.00 94.44 101 PHE A CA 1
ATOM 753 C C . PHE A 1 101 ? 7.992 13.066 -17.900 1.00 94.44 101 PHE A C 1
ATOM 755 O O . PHE A 1 101 ? 8.661 13.866 -18.548 1.00 94.44 101 PHE A O 1
ATOM 762 N N . ASP A 1 102 ? 8.339 11.785 -17.778 1.00 93.69 102 ASP A N 1
ATOM 763 C CA . ASP A 1 102 ? 9.525 11.198 -18.400 1.00 93.69 102 ASP A CA 1
ATOM 764 C C . ASP A 1 102 ? 9.144 10.271 -19.563 1.00 93.69 102 ASP A C 1
ATOM 766 O O . ASP A 1 102 ? 8.549 9.209 -19.375 1.00 93.69 102 ASP A O 1
ATOM 770 N N . ALA A 1 103 ? 9.532 10.655 -20.780 1.00 90.75 103 ALA A N 1
ATOM 771 C CA . ALA A 1 103 ? 9.279 9.880 -21.993 1.00 90.75 103 ALA A CA 1
ATOM 772 C C . ALA A 1 103 ? 10.045 8.543 -22.044 1.00 90.75 103 ALA A C 1
ATOM 774 O O . ALA A 1 103 ? 9.653 7.647 -22.791 1.00 90.75 103 ALA A O 1
ATOM 775 N N . SER A 1 104 ? 11.122 8.396 -21.266 1.00 92.75 104 SER A N 1
ATOM 776 C CA . SER A 1 104 ? 11.884 7.147 -21.150 1.00 92.75 104 SER A CA 1
ATOM 777 C C . SER A 1 104 ? 11.276 6.158 -20.150 1.00 92.75 104 SER A C 1
ATOM 779 O O . SER A 1 104 ? 11.717 5.007 -20.074 1.00 92.75 104 SER A O 1
ATOM 781 N N . ALA A 1 105 ? 10.255 6.582 -19.395 1.00 90.81 105 ALA A N 1
ATOM 782 C CA . ALA A 1 105 ? 9.610 5.745 -18.401 1.00 90.81 105 ALA A CA 1
ATOM 783 C C . ALA A 1 105 ? 8.919 4.531 -19.046 1.00 90.81 105 ALA A C 1
ATOM 785 O O . ALA A 1 105 ? 8.258 4.661 -20.083 1.00 90.81 105 ALA A O 1
ATOM 786 N N . PRO A 1 106 ? 8.971 3.349 -18.404 1.00 87.62 106 PRO A N 1
ATOM 787 C CA . PRO A 1 106 ? 8.240 2.179 -18.869 1.00 87.62 106 PRO A CA 1
ATOM 788 C C . PRO A 1 106 ? 6.747 2.457 -19.102 1.00 87.62 106 PRO A C 1
ATOM 790 O O . PRO A 1 106 ? 6.093 3.222 -18.379 1.00 87.62 106 PRO A O 1
ATOM 793 N N . ALA A 1 107 ? 6.175 1.803 -20.115 1.00 80.94 107 ALA A N 1
ATOM 794 C CA . ALA A 1 107 ? 4.767 1.976 -20.466 1.00 80.94 107 ALA A CA 1
ATOM 795 C C . ALA A 1 107 ? 3.836 1.595 -19.298 1.00 80.94 107 ALA A C 1
ATOM 797 O O . ALA A 1 107 ? 2.919 2.354 -18.976 1.00 80.94 107 ALA A O 1
ATOM 798 N N . SER A 1 108 ? 4.134 0.484 -18.615 1.00 79.38 108 SER A N 1
ATOM 799 C CA . SER A 1 108 ? 3.376 -0.045 -17.475 1.00 79.38 108 SER A CA 1
ATOM 800 C C . SER A 1 108 ? 4.061 0.209 -16.126 1.00 79.38 108 SER A C 1
ATOM 802 O O . SER A 1 108 ? 5.275 0.059 -16.016 1.00 79.38 108 SER A O 1
ATOM 804 N N . CYS A 1 109 ? 3.274 0.455 -15.072 1.00 73.75 109 CYS A N 1
ATOM 805 C CA . CYS A 1 109 ? 3.732 0.540 -13.671 1.00 73.75 109 CYS A CA 1
ATOM 806 C C . CYS A 1 109 ? 4.157 -0.807 -13.050 1.00 73.75 109 CYS A C 1
ATOM 808 O O . CYS A 1 109 ? 4.552 -0.836 -11.887 1.00 73.75 109 CYS A O 1
ATOM 810 N N . GLY A 1 110 ? 4.006 -1.926 -13.773 1.00 67.12 110 GLY A N 1
ATOM 811 C CA . GLY A 1 110 ? 4.156 -3.282 -13.222 1.00 67.12 110 GLY A CA 1
ATOM 812 C C . GLY A 1 110 ? 2.968 -3.739 -12.360 1.00 67.12 110 GLY A C 1
ATOM 813 O O . GLY A 1 110 ? 3.066 -4.737 -11.659 1.00 67.12 110 GLY A O 1
ATOM 814 N N . CYS A 1 111 ? 1.850 -3.007 -12.394 1.00 65.00 111 CYS A N 1
ATOM 815 C CA . CYS A 1 111 ? 0.639 -3.242 -11.612 1.00 65.00 111 CYS A CA 1
ATOM 816 C C . CYS A 1 111 ? -0.583 -3.383 -12.547 1.00 65.00 111 CYS A C 1
ATOM 818 O O . CYS A 1 111 ? -0.714 -2.582 -13.468 1.00 65.00 111 CYS A O 1
ATOM 820 N N . GLY A 1 112 ? -1.453 -4.388 -12.363 1.00 58.31 112 GLY A N 1
ATOM 821 C CA . GLY A 1 112 ? -2.671 -4.606 -13.172 1.00 58.31 112 GLY A CA 1
ATOM 822 C C . GLY A 1 112 ? -2.596 -5.670 -14.276 1.00 58.31 112 GLY A C 1
ATOM 823 O O . GLY A 1 112 ? -3.553 -5.843 -15.030 1.00 58.31 112 GLY A O 1
ATOM 824 N N . ARG A 1 113 ? -1.484 -6.410 -14.397 1.00 63.16 113 ARG A N 1
ATOM 825 C CA . ARG A 1 113 ? -1.301 -7.400 -15.476 1.00 63.16 113 ARG A CA 1
ATOM 826 C C . ARG A 1 113 ? -2.178 -8.645 -15.341 1.00 63.16 113 ARG A C 1
ATOM 828 O O . ARG A 1 113 ? -2.416 -9.283 -16.364 1.00 63.16 113 ARG A O 1
ATOM 835 N N . LEU A 1 114 ? -2.638 -8.998 -14.138 1.00 55.84 114 LEU A N 1
ATOM 836 C CA . LEU A 1 114 ? -3.438 -10.207 -13.911 1.00 55.84 114 LEU A CA 1
ATOM 837 C C . LEU A 1 114 ? -4.922 -9.965 -14.224 1.00 55.84 114 LEU A C 1
ATOM 839 O O . LEU A 1 114 ? -5.603 -10.858 -14.722 1.00 55.84 114 LEU A O 1
ATOM 843 N N . LEU A 1 115 ? -5.409 -8.734 -14.044 1.00 55.03 115 LEU A N 1
ATOM 844 C CA . LEU A 1 115 ? -6.757 -8.302 -14.437 1.00 55.03 115 LEU A CA 1
ATOM 845 C C . LEU A 1 115 ? -6.862 -8.008 -15.950 1.00 55.03 115 LEU A C 1
ATOM 847 O O . LEU A 1 115 ? -7.425 -6.995 -16.365 1.00 55.03 115 LEU A O 1
ATOM 851 N N . MET A 1 116 ? -6.355 -8.921 -16.791 1.00 49.12 116 MET A N 1
ATOM 852 C CA . MET A 1 116 ? -6.296 -8.776 -18.257 1.00 49.12 116 MET A CA 1
ATOM 853 C C . MET A 1 116 ? -7.653 -8.492 -18.926 1.00 49.12 1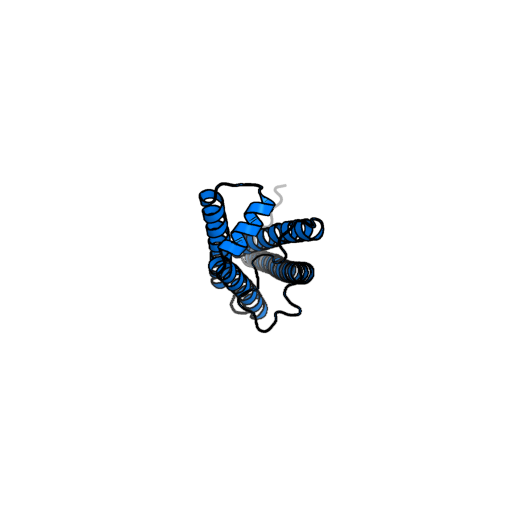16 MET A C 1
ATOM 855 O O . MET A 1 116 ? -7.681 -7.980 -20.040 1.00 49.12 116 MET A O 1
ATOM 859 N N . VAL A 1 117 ? -8.768 -8.794 -18.254 1.00 49.38 117 VAL A N 1
ATOM 860 C CA . VAL A 1 117 ? -10.138 -8.624 -18.771 1.00 49.38 117 VAL A CA 1
ATOM 861 C C . VAL A 1 117 ? -10.624 -7.161 -18.712 1.00 49.38 117 VAL A C 1
ATOM 863 O O . VAL A 1 117 ? -11.561 -6.807 -19.416 1.00 49.38 117 VAL A O 1
ATOM 866 N N . LEU A 1 118 ? -9.973 -6.277 -17.941 1.00 50.97 118 LEU A N 1
ATOM 867 C CA . LEU A 1 118 ? -10.334 -4.846 -17.816 1.00 50.97 118 LEU A CA 1
ATOM 868 C C . LEU A 1 118 ? -9.291 -3.894 -18.448 1.00 50.97 118 LEU A C 1
ATOM 870 O O . LEU A 1 118 ? -9.270 -2.693 -18.165 1.00 50.97 118 LEU A O 1
ATOM 874 N N . ARG A 1 119 ? -8.404 -4.440 -19.289 1.00 51.78 119 ARG A N 1
ATOM 875 C CA . ARG A 1 119 ? -7.144 -3.825 -19.748 1.00 51.78 119 ARG A CA 1
ATOM 876 C C . ARG A 1 119 ? -7.265 -2.489 -20.477 1.00 51.78 119 ARG A C 1
ATOM 878 O O . ARG A 1 119 ? -6.417 -1.627 -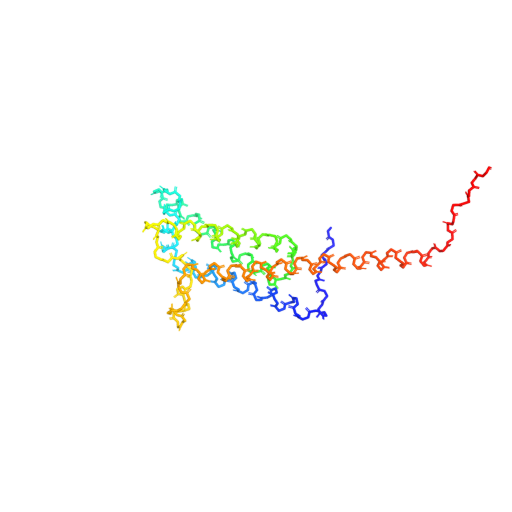20.277 1.00 51.78 119 ARG A O 1
ATOM 885 N N . GLU A 1 120 ? -8.292 -2.288 -21.297 1.00 53.81 120 GLU A N 1
ATOM 886 C CA . GLU A 1 120 ? -8.322 -1.140 -22.221 1.00 53.81 120 GLU A CA 1
ATOM 887 C C . GLU A 1 120 ? -8.493 0.225 -21.539 1.00 53.81 120 GLU A C 1
ATOM 889 O O . GLU A 1 120 ? -8.083 1.238 -22.098 1.00 53.81 120 GLU A O 1
ATOM 894 N N . PHE A 1 121 ? -9.004 0.269 -20.304 1.00 50.53 121 PHE A N 1
ATOM 895 C CA . PHE A 1 121 ? -9.171 1.523 -19.553 1.00 50.53 121 PHE A CA 1
ATOM 896 C C . PHE A 1 121 ? -8.312 1.601 -18.281 1.00 50.53 121 PHE A C 1
ATOM 898 O O . PHE A 1 121 ? -8.049 2.696 -17.775 1.00 50.53 121 PHE A O 1
ATOM 905 N N . ALA A 1 122 ? -7.850 0.459 -17.758 1.00 55.44 122 ALA A N 1
ATOM 906 C CA . ALA A 1 122 ? -7.179 0.382 -16.462 1.00 55.44 122 ALA A CA 1
ATOM 907 C C . ALA A 1 122 ? -5.659 0.625 -16.511 1.00 55.44 122 ALA A C 1
ATOM 909 O O . ALA A 1 122 ? -5.084 0.957 -15.476 1.00 55.44 122 ALA A O 1
ATOM 910 N N . ASP A 1 123 ? -5.004 0.515 -17.668 1.00 63.78 123 ASP A N 1
ATOM 911 C CA . ASP A 1 123 ? -3.530 0.550 -17.746 1.00 63.78 123 ASP A CA 1
ATOM 912 C C . ASP A 1 123 ? -2.927 1.958 -17.889 1.00 63.78 123 ASP A C 1
ATOM 914 O O . ASP A 1 123 ? -1.705 2.121 -17.923 1.00 63.78 123 ASP A O 1
ATOM 918 N N . SER A 1 124 ? -3.747 3.015 -17.912 1.00 82.00 124 SER A N 1
ATOM 919 C CA . SER A 1 124 ? -3.201 4.374 -17.928 1.00 82.00 124 SER A CA 1
ATOM 920 C C . SER A 1 124 ? -2.599 4.752 -16.567 1.00 82.00 124 SER A C 1
ATOM 922 O O . SER A 1 124 ? -3.190 4.537 -15.504 1.00 82.00 124 SER A O 1
ATOM 924 N N . LYS A 1 125 ? -1.424 5.395 -16.593 1.00 86.50 125 LYS A N 1
ATOM 925 C CA . LYS A 1 125 ? -0.773 5.973 -15.401 1.00 86.50 125 LYS A CA 1
ATOM 926 C C . LYS A 1 125 ? -1.719 6.924 -14.644 1.00 86.50 125 LYS A C 1
ATOM 928 O O . LYS A 1 125 ? -1.729 6.946 -13.417 1.00 86.50 125 LYS A O 1
ATOM 933 N N . VAL A 1 126 ? -2.577 7.645 -15.374 1.00 88.50 126 VAL A N 1
ATOM 934 C CA . VAL A 1 126 ? -3.620 8.526 -14.819 1.00 88.50 126 VAL A CA 1
ATOM 935 C C . VAL A 1 126 ? -4.687 7.731 -14.060 1.00 88.50 126 VAL A C 1
ATOM 937 O O . VAL A 1 126 ? -5.035 8.091 -12.937 1.00 88.50 126 VAL A O 1
ATOM 940 N N . ALA A 1 127 ? -5.169 6.612 -14.609 1.00 87.25 127 ALA A N 1
ATOM 941 C CA . ALA A 1 127 ? -6.108 5.737 -13.906 1.00 87.25 127 ALA A CA 1
ATOM 942 C C . ALA A 1 127 ? -5.474 5.095 -12.660 1.00 87.25 127 ALA A C 1
ATOM 944 O O . ALA A 1 127 ? -6.146 4.912 -11.642 1.00 87.25 127 ALA A O 1
ATOM 945 N N . ALA A 1 128 ? -4.181 4.758 -12.703 1.00 88.25 128 ALA A N 1
ATOM 946 C CA . ALA A 1 128 ? -3.445 4.293 -11.525 1.00 88.25 128 ALA A CA 1
ATOM 947 C C . ALA A 1 128 ? -3.360 5.376 -10.429 1.00 88.25 128 ALA A C 1
ATOM 949 O O . ALA A 1 128 ? -3.632 5.085 -9.264 1.00 88.25 128 ALA A O 1
ATOM 950 N N . LEU A 1 129 ? -3.097 6.636 -10.797 1.00 91.75 129 LEU A N 1
ATOM 951 C CA . LEU A 1 129 ? -3.137 7.765 -9.860 1.00 91.75 129 LEU A CA 1
ATOM 952 C C . LEU A 1 129 ? -4.523 7.973 -9.249 1.00 91.75 129 LEU A C 1
ATOM 954 O O . LEU A 1 129 ? -4.636 8.136 -8.034 1.00 91.75 129 LEU A O 1
ATOM 958 N N . GLY A 1 130 ? -5.577 7.916 -10.066 1.00 92.25 130 GLY A N 1
ATOM 959 C CA . GLY A 1 130 ? -6.957 8.012 -9.587 1.00 92.25 130 GLY A CA 1
ATOM 960 C C . GLY A 1 130 ? -7.289 6.923 -8.565 1.00 92.25 130 GLY A C 1
ATOM 961 O O . GLY A 1 130 ? -7.829 7.218 -7.498 1.00 92.25 130 GLY A O 1
ATOM 962 N N . ARG A 1 131 ? -6.888 5.672 -8.835 1.00 91.25 131 ARG A N 1
ATOM 963 C CA . ARG A 1 131 ? -7.033 4.557 -7.885 1.00 91.25 131 ARG A CA 1
ATOM 964 C C . ARG A 1 131 ? -6.291 4.831 -6.578 1.00 91.25 131 ARG A C 1
ATOM 966 O O . ARG A 1 131 ? -6.902 4.724 -5.517 1.00 91.25 131 ARG A O 1
ATOM 973 N N . ASN A 1 132 ? -5.027 5.253 -6.633 1.00 95.00 132 ASN A N 1
ATOM 974 C CA . ASN A 1 132 ? -4.269 5.587 -5.423 1.00 95.00 132 ASN A CA 1
ATOM 975 C C . ASN A 1 132 ? -4.922 6.716 -4.618 1.00 95.00 132 ASN A C 1
ATOM 977 O O . ASN A 1 132 ? -4.986 6.621 -3.393 1.00 95.00 132 ASN A O 1
ATOM 981 N N . ALA A 1 133 ? -5.448 7.748 -5.283 1.00 96.69 133 ALA A N 1
ATOM 982 C CA . ALA A 1 133 ? -6.148 8.848 -4.625 1.00 96.69 133 ALA A CA 1
ATOM 983 C C . ALA A 1 133 ? -7.414 8.367 -3.897 1.00 96.69 133 ALA A C 1
ATOM 985 O O . ALA A 1 133 ? -7.625 8.718 -2.735 1.00 96.69 133 ALA A O 1
ATOM 986 N N . VAL A 1 134 ? -8.221 7.513 -4.537 1.00 96.69 134 VAL A N 1
ATOM 987 C CA . VAL A 1 134 ? -9.421 6.917 -3.924 1.00 96.69 134 VAL A CA 1
ATOM 988 C C . VAL A 1 134 ? -9.053 6.046 -2.719 1.00 96.69 134 VAL A C 1
ATOM 990 O O . VAL A 1 134 ? -9.654 6.183 -1.652 1.00 96.69 134 VAL A O 1
ATOM 993 N N . LEU A 1 135 ? -8.036 5.190 -2.849 1.00 96.88 135 LEU A N 1
ATOM 994 C CA . LEU A 1 135 ? -7.569 4.331 -1.755 1.00 96.88 135 LEU A CA 1
ATOM 995 C C . LEU A 1 135 ? -7.000 5.159 -0.592 1.00 96.88 135 LEU A C 1
ATOM 997 O O . LEU A 1 135 ? -7.277 4.865 0.571 1.00 96.88 135 LEU A O 1
ATOM 1001 N N . ALA A 1 136 ? -6.256 6.228 -0.888 1.00 97.62 136 ALA A N 1
ATOM 1002 C CA . ALA A 1 136 ? -5.691 7.114 0.124 1.00 97.62 136 ALA A CA 1
ATOM 1003 C C . ALA A 1 136 ? -6.793 7.886 0.858 1.00 97.62 136 ALA A C 1
ATOM 1005 O O . ALA A 1 136 ? -6.752 7.991 2.085 1.00 97.62 136 ALA A O 1
ATOM 1006 N N . ALA A 1 137 ? -7.814 8.362 0.138 1.00 98.06 137 ALA A N 1
ATOM 1007 C CA . ALA A 1 137 ? -8.986 8.999 0.731 1.00 98.06 137 ALA A CA 1
ATOM 1008 C C . ALA A 1 137 ? -9.763 8.030 1.637 1.00 98.06 137 ALA A C 1
ATOM 1010 O O . ALA A 1 137 ? -10.132 8.399 2.753 1.00 98.06 137 ALA A O 1
ATOM 1011 N N . ALA A 1 138 ? -9.952 6.777 1.210 1.00 97.69 138 ALA A N 1
ATOM 1012 C CA . ALA A 1 138 ? -10.592 5.740 2.018 1.00 97.69 138 ALA A CA 1
ATOM 1013 C C . ALA A 1 138 ? -9.790 5.419 3.295 1.00 97.69 138 ALA A C 1
ATOM 1015 O O . ALA A 1 138 ? -10.358 5.343 4.389 1.00 97.69 138 ALA A O 1
ATOM 1016 N N . ALA A 1 139 ? -8.464 5.294 3.182 1.00 97.56 139 ALA A N 1
ATOM 1017 C CA . ALA A 1 139 ? -7.580 5.072 4.325 1.00 97.56 139 ALA A CA 1
ATOM 1018 C C . ALA A 1 139 ? -7.573 6.270 5.293 1.00 97.56 139 ALA A C 1
ATOM 1020 O O . ALA A 1 139 ? -7.640 6.089 6.512 1.00 97.56 139 ALA A O 1
ATOM 1021 N N . LEU A 1 140 ? -7.556 7.500 4.768 1.00 98.06 140 LEU A N 1
ATOM 1022 C CA . LEU A 1 140 ? -7.640 8.726 5.564 1.00 98.06 140 LEU A CA 1
ATOM 1023 C C . LEU A 1 140 ? -8.987 8.833 6.282 1.00 98.06 140 LEU A C 1
ATOM 1025 O O . LEU A 1 140 ? -9.028 9.164 7.468 1.00 98.06 140 LEU A O 1
ATOM 1029 N N . TRP A 1 141 ? -10.083 8.512 5.595 1.00 97.44 141 TRP A N 1
ATOM 1030 C CA . TRP A 1 141 ? -11.409 8.472 6.197 1.00 97.44 141 TRP A CA 1
ATOM 1031 C C . TRP A 1 141 ? -11.462 7.482 7.367 1.00 97.44 141 TRP A C 1
ATOM 1033 O O . TRP A 1 141 ? -11.886 7.872 8.457 1.00 97.44 141 TRP A O 1
ATOM 1043 N N . LEU A 1 142 ? -10.949 6.254 7.199 1.00 96.00 142 LEU A N 1
ATOM 1044 C CA . LEU A 1 142 ? -10.849 5.273 8.290 1.00 96.00 142 LEU A CA 1
ATOM 1045 C C . LEU A 1 142 ? -10.007 5.793 9.462 1.00 96.00 142 LEU A C 1
ATOM 1047 O O . LEU A 1 142 ? -10.387 5.627 10.622 1.00 96.00 142 LEU A O 1
ATOM 1051 N N . LEU A 1 143 ? -8.888 6.459 9.173 1.00 95.88 143 LEU A N 1
ATOM 1052 C CA . LEU A 1 143 ? -7.994 7.006 10.191 1.00 95.88 143 LEU A CA 1
ATOM 1053 C C . LEU A 1 143 ? -8.686 8.105 11.014 1.00 95.88 143 LEU A C 1
ATOM 1055 O O . LEU A 1 143 ? -8.575 8.139 12.244 1.00 95.88 143 LEU A O 1
ATOM 1059 N N . LEU A 1 144 ? -9.419 9.000 10.350 1.00 95.56 144 LEU A N 1
ATOM 1060 C CA . LEU A 1 144 ? -10.207 10.048 11.002 1.00 95.56 144 LEU A CA 1
ATOM 1061 C C . LEU A 1 144 ? -11.386 9.460 11.781 1.00 95.56 144 LEU A C 1
ATOM 1063 O O . LEU A 1 144 ? -11.671 9.910 12.895 1.00 95.56 144 LEU A O 1
ATOM 1067 N N . PHE A 1 145 ? -12.044 8.443 11.225 1.00 92.88 145 PHE A N 1
ATOM 1068 C CA . PHE A 1 145 ? -13.140 7.735 11.873 1.00 92.88 145 PHE A CA 1
ATOM 1069 C C . PHE A 1 145 ? -12.683 7.080 13.182 1.00 92.88 145 PHE A C 1
ATOM 1071 O O . PHE A 1 145 ? -13.286 7.321 14.230 1.00 92.88 145 PHE A O 1
ATOM 1078 N N . GLN A 1 146 ? -11.559 6.360 13.159 1.00 90.62 146 GLN A N 1
ATOM 1079 C CA . GLN A 1 146 ? 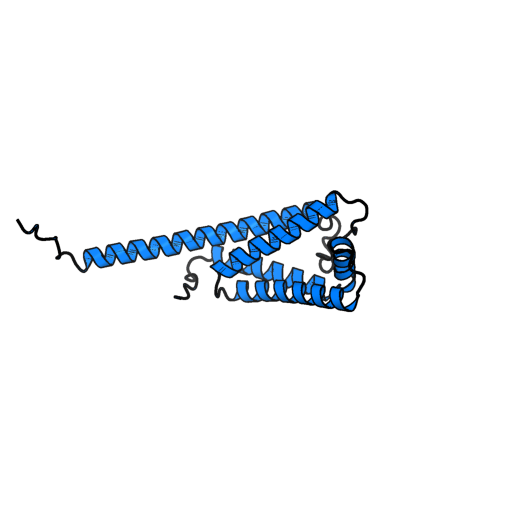-10.978 5.732 14.347 1.00 90.62 146 GLN A CA 1
ATOM 1080 C C . GLN A 1 146 ? -10.640 6.769 15.428 1.00 90.62 146 GLN A C 1
ATOM 1082 O O . GLN A 1 146 ? -10.988 6.590 16.594 1.00 90.62 146 GLN A O 1
ATOM 1087 N N . ARG A 1 147 ? -10.031 7.904 15.048 1.00 90.94 147 ARG A N 1
ATOM 1088 C CA . ARG A 1 147 ? -9.732 8.999 15.991 1.00 90.94 147 ARG A CA 1
ATOM 1089 C C . ARG A 1 147 ? -10.988 9.552 16.665 1.00 90.94 147 ARG A C 1
ATOM 1091 O O . ARG A 1 147 ? -10.942 9.883 17.848 1.00 90.94 147 ARG A O 1
ATOM 1098 N N . ARG A 1 148 ? -12.099 9.675 15.929 1.00 91.81 148 ARG A N 1
ATOM 1099 C CA . ARG A 1 148 ? -13.380 10.145 16.485 1.00 91.81 148 ARG A CA 1
ATOM 1100 C C . ARG A 1 148 ? -13.958 9.147 17.488 1.00 91.81 148 ARG A C 1
ATOM 1102 O O . ARG A 1 148 ? -14.472 9.585 18.514 1.00 91.81 148 ARG A O 1
ATOM 1109 N N . GLN A 1 149 ? -13.854 7.844 17.223 1.00 88.75 149 GLN A N 1
ATOM 1110 C CA . GLN A 1 149 ? -14.333 6.814 18.152 1.00 88.75 149 GLN A CA 1
ATOM 1111 C C . GLN A 1 149 ? -13.544 6.814 19.463 1.00 88.75 149 GLN A C 1
ATOM 1113 O O . GLN A 1 149 ? -14.156 6.962 20.517 1.00 88.75 149 GLN A O 1
ATOM 1118 N N . SER A 1 150 ? -12.208 6.788 19.403 1.00 88.56 150 SER A N 1
ATOM 1119 C CA . SER A 1 150 ? -11.381 6.816 20.619 1.00 88.56 150 SER A CA 1
ATOM 1120 C C . SER A 1 150 ? -11.612 8.079 21.459 1.00 88.56 150 SER A C 1
ATOM 1122 O O . SER A 1 150 ? -11.616 8.017 22.684 1.00 88.56 150 SER A O 1
ATOM 1124 N N . ARG A 1 151 ? -11.868 9.235 20.820 1.00 90.75 151 ARG A N 1
ATOM 1125 C CA . ARG A 1 151 ? -12.254 10.461 21.541 1.00 90.75 151 ARG A CA 1
ATOM 1126 C C . ARG A 1 151 ? -13.599 10.310 22.251 1.00 90.75 151 ARG A C 1
ATOM 1128 O O . ARG A 1 151 ? -13.700 10.682 23.414 1.00 90.75 151 ARG A O 1
ATOM 1135 N N . ARG A 1 152 ? -14.616 9.756 21.583 1.00 90.19 152 ARG A N 1
ATOM 1136 C CA . ARG A 1 152 ? -15.935 9.528 22.198 1.00 90.19 152 ARG A CA 1
ATOM 1137 C C . ARG A 1 152 ? -15.841 8.605 23.410 1.00 90.19 152 ARG A C 1
ATOM 1139 O O . ARG A 1 152 ? -16.412 8.940 24.437 1.00 90.19 152 ARG A O 1
ATOM 1146 N N . GLU A 1 153 ? -15.091 7.511 23.310 1.00 89.62 153 GLU A N 1
ATOM 1147 C CA . GLU A 1 153 ? -14.876 6.578 24.425 1.00 89.62 153 GLU A CA 1
ATOM 1148 C C . GLU A 1 153 ? -14.229 7.286 25.620 1.00 89.62 153 GLU A C 1
ATOM 1150 O O . GLU A 1 153 ? -14.786 7.253 26.714 1.00 89.62 153 GLU A O 1
ATOM 1155 N N . SER A 1 154 ? -13.154 8.052 25.390 1.00 90.94 154 SER A N 1
ATOM 1156 C CA . SER A 1 154 ? -12.501 8.820 26.461 1.00 90.94 154 SER A CA 1
ATOM 1157 C C . SER A 1 154 ? -13.419 9.866 27.117 1.00 90.94 154 SER A C 1
ATOM 1159 O O . SER A 1 154 ? -13.349 10.084 28.323 1.00 90.94 154 SER A O 1
ATOM 1161 N N . MET A 1 155 ? -14.323 10.499 26.354 1.00 92.69 155 MET A N 1
ATOM 1162 C CA . MET A 1 155 ? -15.295 11.460 26.898 1.00 92.69 155 MET A CA 1
ATOM 1163 C C . MET A 1 155 ? -16.412 10.780 27.697 1.00 92.69 155 MET A C 1
ATOM 1165 O O . MET A 1 155 ? -16.863 11.342 28.697 1.00 92.69 155 MET A O 1
ATOM 1169 N N . VAL A 1 156 ? -16.860 9.594 27.273 1.00 92.31 156 VAL A N 1
ATOM 1170 C CA . VAL A 1 156 ? -17.855 8.794 28.004 1.00 92.31 156 VAL A CA 1
ATOM 1171 C C . VAL A 1 156 ? -17.257 8.298 29.315 1.00 92.31 156 VAL A C 1
ATOM 1173 O O . VAL A 1 156 ? -17.884 8.470 30.355 1.00 92.31 156 VAL A O 1
ATOM 1176 N N . GLU A 1 157 ? -16.029 7.782 29.292 1.00 92.06 157 GLU A N 1
ATOM 1177 C CA . GLU A 1 157 ? -15.309 7.335 30.488 1.00 92.06 157 GLU A CA 1
ATOM 1178 C C . GLU A 1 157 ? -15.069 8.491 31.472 1.00 92.06 157 GLU A C 1
ATOM 1180 O O . GLU A 1 157 ? -15.407 8.381 32.649 1.00 92.06 157 GLU A O 1
ATOM 1185 N N . ALA A 1 158 ? -14.611 9.652 30.988 1.00 90.50 158 ALA A N 1
ATOM 1186 C CA . ALA A 1 158 ? -14.438 10.846 31.821 1.00 90.50 158 ALA A CA 1
ATOM 1187 C C . ALA A 1 158 ? -15.762 11.385 32.399 1.00 90.50 158 ALA A C 1
ATOM 1189 O O . ALA A 1 158 ? -15.788 11.973 33.481 1.00 90.50 158 ALA A O 1
ATOM 1190 N N . SER A 1 159 ? -16.876 11.228 31.681 1.00 92.38 159 SER A N 1
ATOM 1191 C CA . SER A 1 159 ? -18.208 11.596 32.186 1.00 92.38 159 SER A CA 1
ATOM 1192 C C . SER A 1 159 ? -18.709 10.594 33.227 1.00 92.38 159 SER A C 1
ATOM 1194 O O . SER A 1 159 ? -19.197 11.008 34.274 1.00 92.38 159 SER A O 1
ATOM 1196 N N . ALA A 1 160 ? -18.524 9.295 32.988 1.00 92.38 160 ALA A N 1
ATOM 1197 C CA . ALA A 1 160 ? -18.878 8.240 33.934 1.00 92.38 160 ALA A CA 1
ATOM 1198 C C . ALA A 1 160 ? -18.075 8.351 35.240 1.00 92.38 160 ALA A C 1
ATOM 1200 O O . ALA A 1 160 ? -18.655 8.250 36.317 1.00 92.38 160 ALA A O 1
ATOM 1201 N N . ALA A 1 161 ? -16.775 8.651 35.158 1.00 90.06 161 ALA A N 1
ATOM 1202 C CA . ALA A 1 161 ? -15.925 8.886 36.324 1.00 90.06 161 ALA A CA 1
ATOM 1203 C C . ALA A 1 161 ? -16.403 10.082 37.170 1.00 90.06 161 ALA A C 1
ATOM 1205 O O . ALA A 1 161 ? -16.398 10.006 38.397 1.00 90.06 161 ALA A O 1
ATOM 1206 N N . ARG A 1 162 ? -16.875 11.163 36.528 1.00 89.94 162 ARG A N 1
ATOM 1207 C CA . ARG A 1 162 ? -17.461 12.326 37.222 1.00 89.94 162 ARG A CA 1
ATOM 1208 C C . ARG A 1 162 ? -18.778 12.001 37.920 1.00 89.94 162 ARG A C 1
ATOM 1210 O O . ARG A 1 162 ? -19.005 12.477 39.024 1.00 89.94 162 ARG A O 1
ATOM 1217 N N . VAL A 1 163 ? -19.630 11.187 37.299 1.00 91.12 163 VAL A N 1
ATOM 1218 C CA . VAL A 1 163 ? -20.889 10.739 37.920 1.00 91.12 163 VAL A CA 1
ATOM 1219 C C . VAL A 1 163 ? -20.623 9.782 39.086 1.00 91.12 163 VAL A C 1
ATOM 1221 O O . VAL A 1 163 ? -21.311 9.855 40.098 1.00 91.12 163 VAL A O 1
ATOM 1224 N N . ALA A 1 164 ? -19.621 8.906 38.968 1.00 90.88 164 ALA A N 1
ATOM 1225 C CA . ALA A 1 164 ? -19.267 7.941 40.007 1.00 90.88 164 ALA A CA 1
ATOM 1226 C C . ALA A 1 164 ? -18.590 8.576 41.236 1.00 90.88 164 ALA A C 1
ATOM 1228 O O . ALA A 1 164 ? -18.657 8.002 42.320 1.00 90.88 164 ALA A O 1
ATOM 1229 N N . ASN A 1 165 ? -17.960 9.747 41.088 1.00 91.00 165 ASN A N 1
ATOM 1230 C CA . ASN A 1 165 ? -17.329 10.476 42.187 1.00 91.00 165 ASN A CA 1
ATOM 1231 C C . ASN A 1 165 ? -17.847 11.927 42.281 1.00 91.00 165 ASN A C 1
ATOM 1233 O O . ASN A 1 165 ? -17.128 12.863 41.926 1.00 91.00 165 ASN A O 1
ATOM 1237 N N . PRO A 1 166 ? -19.086 12.140 42.764 1.00 77.94 166 PRO A N 1
ATOM 1238 C CA . PRO A 1 166 ? -19.678 13.475 42.876 1.00 77.94 166 PRO A CA 1
ATOM 1239 C C . PRO A 1 166 ? -19.062 14.336 44.001 1.00 77.94 166 PRO A C 1
ATOM 1241 O O . PRO A 1 166 ? -19.480 15.476 44.178 1.00 77.94 166 PRO A O 1
ATOM 1244 N N . GLY A 1 167 ? -18.118 13.798 44.790 1.00 69.75 167 GLY A N 1
ATOM 1245 C CA . GLY A 1 167 ? -17.876 14.219 46.176 1.00 69.75 167 GLY A CA 1
ATOM 1246 C C . GLY A 1 167 ? -16.523 14.846 46.521 1.00 69.75 167 GLY A C 1
ATOM 1247 O O . GLY A 1 167 ? -16.250 15.006 47.704 1.00 69.75 167 GLY A O 1
ATOM 1248 N N . ILE A 1 168 ? -15.679 15.226 45.560 1.00 62.88 168 ILE A N 1
ATOM 1249 C CA . ILE A 1 168 ? -14.489 16.048 45.850 1.00 62.88 168 ILE A CA 1
ATOM 1250 C C . ILE A 1 168 ? -14.664 17.385 45.137 1.00 62.88 168 ILE A C 1
ATOM 1252 O O . ILE A 1 168 ? -14.062 17.640 44.095 1.00 62.88 168 ILE A O 1
ATOM 1256 N N . MET A 1 169 ? -15.545 18.235 45.672 1.00 62.38 169 MET A N 1
ATOM 1257 C CA . MET A 1 169 ? -15.348 19.665 45.459 1.00 62.38 169 MET A CA 1
ATOM 1258 C C . MET A 1 169 ? -14.087 20.044 46.239 1.00 62.38 169 MET A C 1
ATOM 1260 O O . MET A 1 169 ? -13.979 19.627 47.395 1.00 62.38 169 MET A O 1
ATOM 1264 N N . PRO A 1 170 ? -13.120 20.762 45.637 1.00 62.53 170 PRO A N 1
ATOM 1265 C CA . PRO A 1 170 ? -12.069 21.381 46.425 1.00 62.53 170 PRO A CA 1
ATOM 1266 C C . PRO A 1 170 ? -12.779 22.246 47.466 1.00 62.53 170 PRO A C 1
ATOM 1268 O O . PRO A 1 170 ? -13.505 23.176 47.122 1.00 62.53 170 PRO A O 1
ATOM 1271 N N . VAL A 1 171 ? -12.674 21.849 48.733 1.00 69.00 171 VAL A N 1
ATOM 1272 C CA . VAL A 1 171 ? -12.960 22.756 49.834 1.00 69.00 171 VAL A CA 1
ATOM 1273 C C . VAL A 1 171 ? -11.896 23.825 49.666 1.00 69.00 171 VAL A C 1
ATOM 1275 O O . VAL A 1 171 ? -10.713 23.523 49.790 1.00 69.00 171 VAL A O 1
ATOM 1278 N N . ASP A 1 172 ? -12.304 25.011 49.222 1.00 72.06 172 ASP A N 1
ATOM 1279 C CA . ASP A 1 172 ? -11.427 26.170 49.209 1.00 72.06 172 ASP A CA 1
ATOM 1280 C C . ASP A 1 172 ? -10.966 26.365 50.659 1.00 72.06 172 ASP A C 1
ATOM 1282 O O . ASP A 1 172 ? -11.750 26.788 51.511 1.00 72.06 172 ASP A O 1
ATOM 1286 N N . ASP A 1 173 ? -9.727 25.962 50.947 1.00 68.56 173 ASP A N 1
ATOM 1287 C CA . ASP A 1 173 ? -9.053 26.254 52.207 1.00 68.56 173 ASP A CA 1
ATOM 1288 C C . ASP A 1 173 ? -8.891 27.781 52.271 1.00 68.56 173 ASP A C 1
ATOM 1290 O O . ASP A 1 173 ? -8.004 28.357 51.632 1.00 68.56 173 ASP A O 1
ATOM 1294 N N . GLN A 1 174 ? -9.829 28.428 52.968 1.00 65.50 174 GLN A N 1
ATOM 1295 C CA . GLN A 1 174 ? -9.750 29.830 53.386 1.00 65.50 174 GLN A CA 1
ATOM 1296 C C . GLN A 1 174 ? -8.809 29.989 54.577 1.00 65.50 174 GLN A C 1
ATOM 1298 O O . GLN A 1 174 ? -8.874 29.147 55.503 1.00 65.50 174 GLN A O 1
#

Sequence (174 aa):
MHHAALSPRNSTAVVVRCALGAVFLVAGTEKAFDLQGFTTVLTWLTGWKSPGALYSLATTICAWEMTLGVFLLTGALLRQLLIATIATLLAFSIILIVMLFDASAPASCGCGRLLMVLREFADSKVAALGRNAVLAAAALWLLLFQRRQSRRESMVEASAARVANPGIMPVDDQ

Foldseek 3Di:
DPFPQPDVVCVPLLVLLLVLLVLLLQQLVLCVVPVVLQLLQVCVVPVDPDVVVSSVVSNVVSVVSNVLSVCSNVSGPLLVSLVVLLVNLVVLLVSLVVLVVDPPGDQANSGCPVVVVVPPPCGDSVNSNVVSVVSNVSSVVSNVVVVVVVVVVVVVVVVVVCVVPVDDDPPPPD